Protein AF-A0A704C801-F1 (afdb_monomer)

pLDDT: mean 86.4, std 13.07, range [37.97, 97.56]

Secondary structure (DSSP, 8-state):
------HHHHHHHHHHHHHHHHHHHHHHHHHHHHHHS-HHHHHHHHHHHHHHHTT-HHHHHHTT--TT-TTGGG-TTTTHHHHHHHHHHHHHHHHHHHHHTTSTTHHHHHHHHHHHHHHHHHHHHHHHHT-TTSHHHH-HHHHHHHHHHHHHHHHHHHHT---HHHHHTT-

Radius of gyration: 19.47 Å; Cα contacts (8 Å, |Δi|>4): 143; chains: 1; bounding box: 53×32×53 Å

Sequence (171 aa):
SNKSFSYLDFYKRRVLRIFPALSIVLVSCLIVGWVYLFQDDYKLLGKHVFSGSFFISNFTLWSESGYFDSKSYLKPLLHLWSLGIEEQFYIIWPVVILLCFRSKNHNRNIVLSCATIFIISYAISIFTMASDGGANYYSPASRFWELMAGAIISTLRFIGINTSLSKLMSL

Nearest PDB structures (foldseek):
  3ja6-assembly1_H  TM=3.279E-01  e=4.371E+00  Escherichia coli

InterPro domains:
  IPR002656 Acyltransferase 3 domain [PF01757] (4-166)
  IPR050879 Acyltransferase 3 [PTHR23028] (3-156)

Solvent-accessible surface area (backbone atoms only — not comparable to full-atom values): 9446 Å² total; per-residue (Å²): 129,89,80,71,87,49,71,69,61,51,52,51,56,48,46,72,62,46,47,63,58,49,50,52,52,48,52,50,49,51,58,52,32,70,75,75,45,55,74,69,56,38,52,50,47,50,54,49,45,53,28,43,76,70,42,44,21,15,60,56,47,48,76,72,47,28,68,84,39,89,66,40,86,78,40,93,66,57,75,40,25,60,58,12,40,52,53,52,45,64,62,50,51,57,55,53,52,57,60,28,62,77,43,99,58,25,72,62,41,47,55,48,51,44,52,50,51,27,52,53,11,43,50,44,22,59,70,29,61,83,45,81,55,26,52,32,74,40,32,52,61,27,44,46,24,66,61,35,54,56,51,46,56,54,49,40,60,73,74,62,55,86,48,77,64,63,67,64,77,74,112

Organism: Salmonella enteritidis (NCBI:txid149539)

Mean predicted aligned error: 6.86 Å

Structure (mmCIF, N/CA/C/O backbone):
data_AF-A0A704C801-F1
#
_entry.id   AF-A0A704C801-F1
#
loop_
_atom_site.group_PDB
_atom_site.id
_atom_site.type_symbol
_atom_site.label_atom_id
_atom_site.label_alt_id
_atom_site.label_comp_id
_atom_site.label_asym_id
_atom_site.label_entity_id
_atom_site.label_seq_id
_atom_site.pdbx_PDB_ins_code
_atom_site.Cartn_x
_atom_site.Cartn_y
_atom_site.Cartn_z
_atom_site.occupancy
_atom_site.B_iso_or_equiv
_atom_site.auth_seq_id
_atom_site.auth_comp_id
_atom_site.auth_asym_id
_atom_site.auth_atom_id
_atom_site.pdbx_PDB_model_num
ATOM 1 N N . SER A 1 1 ? -34.186 -2.160 0.295 1.00 37.97 1 SER A N 1
ATOM 2 C CA . SER A 1 1 ? -33.026 -3.051 0.088 1.00 37.97 1 SER A CA 1
ATOM 3 C C . SER A 1 1 ? -32.013 -2.800 1.191 1.00 37.97 1 SER A C 1
ATOM 5 O O . SER A 1 1 ? -31.369 -1.756 1.162 1.00 37.97 1 SER A O 1
ATOM 7 N N . ASN A 1 2 ? -31.905 -3.698 2.176 1.00 44.59 2 ASN A N 1
ATOM 8 C CA . ASN A 1 2 ? -30.865 -3.645 3.209 1.00 44.59 2 ASN A CA 1
ATOM 9 C C . ASN A 1 2 ? -29.492 -3.727 2.529 1.00 44.59 2 ASN A C 1
ATOM 11 O O . ASN A 1 2 ? -29.049 -4.809 2.159 1.00 44.59 2 ASN A O 1
ATOM 15 N N . LYS A 1 3 ? -28.832 -2.587 2.300 1.00 58.09 3 LYS A N 1
ATOM 16 C CA . LYS A 1 3 ? -27.457 -2.555 1.789 1.00 58.09 3 LYS A CA 1
ATOM 17 C C . LYS A 1 3 ? -26.510 -2.873 2.945 1.00 58.09 3 LYS A C 1
ATOM 19 O O . LYS A 1 3 ? -25.860 -1.981 3.480 1.00 58.09 3 LYS A O 1
ATOM 24 N N . SER A 1 4 ? -26.463 -4.136 3.359 1.00 71.50 4 SER A N 1
ATOM 25 C CA . SER A 1 4 ? -25.374 -4.617 4.205 1.00 71.50 4 SER A CA 1
ATOM 26 C C . SER A 1 4 ? -24.067 -4.447 3.435 1.00 71.50 4 SER A C 1
ATOM 28 O O . SER A 1 4 ? -23.956 -4.875 2.285 1.00 71.50 4 SER A O 1
ATOM 30 N N . PHE A 1 5 ? -23.089 -3.784 4.043 1.00 75.19 5 PHE A N 1
ATOM 31 C CA . PHE A 1 5 ? -21.767 -3.638 3.451 1.00 75.19 5 PHE A CA 1
ATOM 32 C C . PHE A 1 5 ? -21.109 -5.019 3.305 1.00 75.19 5 PHE A C 1
ATOM 34 O O . PHE A 1 5 ? -21.010 -5.766 4.275 1.00 75.19 5 PHE A O 1
ATOM 41 N N . SER A 1 6 ? -20.666 -5.347 2.090 1.00 84.75 6 SER A N 1
ATOM 42 C CA . SER A 1 6 ? -19.962 -6.589 1.764 1.00 84.75 6 SER A CA 1
ATOM 43 C C . SER A 1 6 ? -18.535 -6.268 1.334 1.00 84.75 6 SER A C 1
ATOM 45 O O . SER A 1 6 ? -18.317 -5.500 0.390 1.00 84.75 6 SER A O 1
ATOM 47 N N . TYR A 1 7 ? -17.560 -6.878 2.011 1.00 83.31 7 TYR A N 1
ATOM 48 C CA . TYR A 1 7 ? -16.144 -6.745 1.663 1.00 83.31 7 TYR A CA 1
ATOM 49 C C . TYR A 1 7 ? -15.858 -7.264 0.250 1.00 83.31 7 TYR A C 1
ATOM 51 O O . TYR A 1 7 ? -15.115 -6.627 -0.494 1.00 83.31 7 TYR A O 1
ATOM 59 N N . LEU A 1 8 ? -16.502 -8.359 -0.163 1.00 87.44 8 LEU A N 1
ATOM 60 C CA . LEU A 1 8 ? -16.346 -8.908 -1.513 1.00 87.44 8 LEU A CA 1
ATOM 61 C C . LEU A 1 8 ? -16.816 -7.915 -2.581 1.00 87.44 8 LEU A C 1
ATOM 63 O O . LEU A 1 8 ? -16.120 -7.695 -3.570 1.00 87.44 8 LEU A O 1
ATOM 67 N N . ASP A 1 9 ? -17.953 -7.251 -2.359 1.00 89.38 9 ASP A N 1
ATOM 68 C CA . ASP A 1 9 ? -18.467 -6.262 -3.309 1.00 89.38 9 ASP A CA 1
ATOM 69 C C . ASP A 1 9 ? -17.599 -5.000 -3.358 1.00 89.38 9 ASP A C 1
ATOM 71 O O . ASP A 1 9 ? -17.473 -4.372 -4.413 1.00 89.38 9 ASP A O 1
ATOM 75 N N . PHE A 1 10 ? -16.992 -4.621 -2.230 1.00 87.88 10 PHE A N 1
ATOM 76 C CA . PHE A 1 10 ? -16.011 -3.540 -2.179 1.00 87.88 10 PHE A CA 1
ATOM 77 C C . PHE A 1 10 ? -14.785 -3.860 -3.044 1.00 87.88 10 PHE A C 1
ATOM 79 O O . PHE A 1 10 ? -14.469 -3.084 -3.951 1.00 87.88 10 PHE A O 1
ATOM 86 N N . TYR A 1 11 ? -14.157 -5.020 -2.834 1.00 89.81 11 TYR A N 1
ATOM 87 C CA . TYR A 1 11 ? -12.991 -5.442 -3.613 1.00 89.81 11 TYR A CA 1
ATOM 88 C C . TYR A 1 11 ? -13.321 -5.637 -5.091 1.00 89.81 11 TYR A C 1
ATOM 90 O O . TYR A 1 11 ? -12.568 -5.182 -5.946 1.00 89.81 11 TYR A O 1
ATOM 98 N N . LYS A 1 12 ? -14.484 -6.212 -5.419 1.00 92.94 12 LYS A N 1
ATOM 99 C CA . LYS A 1 12 ? -14.930 -6.375 -6.809 1.00 92.94 12 LYS A CA 1
ATOM 100 C C . LYS A 1 12 ? -14.990 -5.041 -7.553 1.00 92.94 12 LYS A C 1
ATOM 102 O O . LYS A 1 12 ? -14.451 -4.927 -8.650 1.00 92.94 12 LYS A O 1
ATOM 107 N N . ARG A 1 13 ? -15.618 -4.015 -6.965 1.00 91.25 13 ARG A N 1
ATOM 108 C CA . ARG A 1 13 ? -15.689 -2.676 -7.581 1.00 91.25 13 ARG A CA 1
ATOM 109 C C . ARG A 1 13 ? -14.308 -2.054 -7.758 1.00 91.25 13 ARG A C 1
ATOM 111 O O . ARG A 1 13 ? -14.064 -1.389 -8.759 1.00 91.25 13 ARG A O 1
ATOM 118 N N . ARG A 1 14 ? -13.419 -2.265 -6.788 1.00 90.75 14 ARG A N 1
ATOM 119 C CA . ARG A 1 14 ? -12.055 -1.739 -6.812 1.00 90.75 14 ARG A CA 1
ATOM 120 C C . ARG A 1 14 ? -11.221 -2.396 -7.910 1.00 90.75 14 ARG A C 1
ATOM 122 O O . ARG A 1 14 ? -10.646 -1.687 -8.728 1.00 90.75 14 ARG A O 1
ATOM 129 N N . VAL A 1 15 ? -11.261 -3.724 -8.005 1.00 91.94 15 VAL A N 1
ATOM 130 C CA . VAL A 1 15 ? -10.597 -4.490 -9.068 1.00 91.94 15 VAL A CA 1
ATOM 131 C C . VAL A 1 15 ? -11.085 -4.037 -10.442 1.00 91.94 15 VAL A C 1
ATOM 133 O O . VAL A 1 15 ? -10.269 -3.670 -11.278 1.00 91.94 15 VAL A O 1
ATOM 136 N N . LEU A 1 16 ? -12.403 -3.948 -10.652 1.00 93.75 16 LEU A N 1
ATOM 137 C CA . LEU A 1 16 ? -12.981 -3.502 -11.928 1.00 93.75 16 LEU A CA 1
ATOM 138 C C . LEU A 1 16 ? -12.648 -2.046 -12.289 1.00 93.75 16 LEU A C 1
ATOM 140 O O . LEU A 1 16 ? -12.753 -1.674 -13.453 1.00 93.75 16 LEU A O 1
ATOM 144 N N . ARG A 1 17 ? -12.250 -1.221 -11.315 1.00 93.25 17 ARG A N 1
ATOM 145 C CA . ARG A 1 17 ? -11.833 0.168 -11.537 1.00 93.25 17 ARG A CA 1
ATOM 146 C C . ARG A 1 17 ? -10.330 0.297 -11.799 1.00 93.25 17 ARG A C 1
ATOM 148 O O . ARG A 1 17 ? -9.943 1.111 -12.629 1.00 93.25 17 ARG A O 1
ATOM 155 N N . ILE A 1 18 ? -9.495 -0.459 -11.084 1.00 93.56 18 ILE A N 1
ATOM 156 C CA . ILE A 1 18 ? -8.031 -0.294 -11.089 1.00 93.56 18 ILE A CA 1
ATOM 157 C C . ILE A 1 18 ? -7.362 -1.201 -12.125 1.00 93.56 18 ILE A C 1
ATOM 159 O O . ILE A 1 18 ? -6.527 -0.729 -12.896 1.00 93.56 18 ILE A O 1
ATOM 163 N N . PHE A 1 19 ? -7.738 -2.484 -12.183 1.00 92.94 19 PHE A N 1
ATOM 164 C CA . PHE A 1 19 ? -7.053 -3.457 -13.040 1.00 92.94 19 PHE A CA 1
ATOM 165 C C . PHE A 1 19 ? -7.092 -3.108 -14.530 1.00 92.94 19 PHE A C 1
ATOM 167 O O . PHE A 1 19 ? -6.045 -3.236 -15.150 1.00 92.94 19 PHE A O 1
ATOM 174 N N . PRO A 1 20 ? -8.202 -2.625 -15.127 1.00 95.81 20 PRO A N 1
ATOM 175 C CA . PRO A 1 20 ? -8.209 -2.318 -16.558 1.00 95.81 20 PRO A CA 1
ATOM 176 C C . PRO A 1 20 ? -7.163 -1.268 -16.944 1.00 95.81 20 PRO A C 1
ATOM 178 O O . PRO A 1 20 ? -6.391 -1.472 -17.878 1.00 95.81 20 PRO A O 1
ATOM 181 N N . ALA A 1 21 ? -7.090 -0.172 -16.184 1.00 95.75 21 ALA A N 1
ATOM 182 C CA . ALA A 1 21 ? -6.103 0.877 -16.413 1.00 95.75 21 ALA A CA 1
ATOM 183 C C . ALA A 1 21 ? -4.677 0.370 -16.148 1.00 95.75 21 ALA A C 1
ATOM 185 O O . ALA A 1 21 ? -3.785 0.596 -16.964 1.00 95.75 21 ALA A O 1
ATOM 186 N N . LEU A 1 22 ? -4.473 -0.370 -15.051 1.00 95.62 22 LEU A N 1
ATOM 187 C CA . LEU A 1 22 ? -3.176 -0.957 -14.717 1.00 95.62 22 LEU A CA 1
ATOM 188 C C . LEU A 1 22 ? -2.692 -1.908 -15.821 1.00 95.62 22 LEU A C 1
ATOM 190 O O . LEU A 1 22 ? -1.559 -1.788 -16.270 1.00 95.62 22 LEU A O 1
ATOM 194 N N . SER A 1 23 ? -3.546 -2.809 -16.309 1.00 96.12 23 SER A N 1
ATOM 195 C CA . SER A 1 23 ? -3.204 -3.750 -17.378 1.00 96.12 23 SER A CA 1
ATOM 196 C C . SER A 1 23 ? -2.796 -3.034 -18.662 1.00 96.12 23 SER A C 1
ATOM 198 O O . SER A 1 23 ? -1.803 -3.425 -19.269 1.00 96.12 23 SER A O 1
ATOM 200 N N . ILE A 1 24 ? -3.499 -1.963 -19.048 1.00 97.19 24 ILE A N 1
ATOM 201 C CA . ILE A 1 24 ? -3.126 -1.154 -20.218 1.00 97.19 24 ILE A CA 1
ATOM 202 C C . ILE A 1 24 ? -1.730 -0.557 -20.031 1.00 97.19 24 ILE A C 1
ATOM 204 O O . ILE A 1 24 ? -0.904 -0.667 -20.935 1.00 97.19 24 ILE A O 1
ATOM 208 N N . VAL A 1 25 ? -1.442 0.032 -18.866 1.00 96.44 25 VAL A N 1
ATOM 209 C CA . VAL A 1 25 ? -0.124 0.618 -18.568 1.00 96.44 25 VAL A CA 1
ATOM 210 C C . VAL A 1 25 ? 0.970 -0.448 -18.620 1.00 96.44 25 VAL A C 1
ATOM 212 O O . VAL A 1 25 ? 1.960 -0.268 -19.322 1.00 96.44 25 VAL A O 1
ATOM 215 N N . LEU A 1 26 ? 0.776 -1.582 -17.943 1.00 97.06 26 LEU A N 1
ATOM 216 C CA . LEU A 1 26 ? 1.760 -2.664 -17.888 1.00 97.06 26 LEU A CA 1
ATOM 217 C C . LEU A 1 26 ? 2.052 -3.254 -19.274 1.00 97.06 26 LEU A C 1
ATOM 219 O O . LEU A 1 26 ? 3.216 -3.407 -19.640 1.00 97.06 26 LEU A O 1
ATOM 223 N N . VAL A 1 27 ? 1.012 -3.540 -20.062 1.00 97.56 27 VAL A N 1
ATOM 224 C CA . VAL A 1 27 ? 1.160 -4.066 -21.428 1.00 97.56 27 VAL A CA 1
ATOM 225 C C . VAL A 1 27 ? 1.817 -3.033 -22.340 1.00 97.56 27 VAL A C 1
ATOM 227 O O . VAL A 1 27 ? 2.724 -3.380 -23.090 1.00 97.56 27 VAL A O 1
ATOM 230 N N . SER A 1 28 ? 1.425 -1.761 -22.243 1.00 96.81 28 SER A N 1
ATOM 231 C CA . SER A 1 28 ? 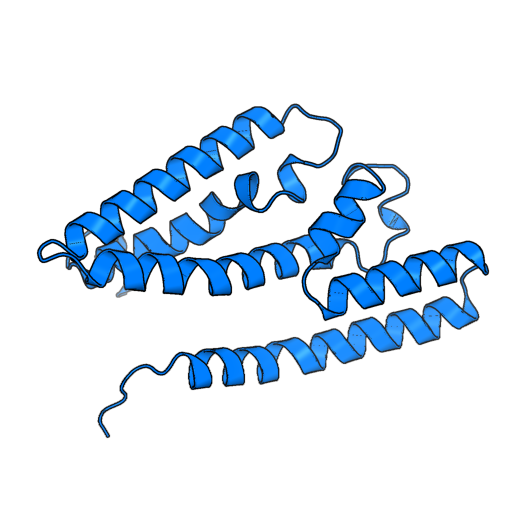2.042 -0.688 -23.033 1.00 96.81 28 SER A CA 1
ATOM 232 C C . SER A 1 28 ? 3.529 -0.551 -22.713 1.00 96.81 28 SER A C 1
ATOM 234 O O . SER A 1 28 ? 4.345 -0.461 -23.627 1.00 96.81 28 SER A O 1
ATOM 236 N N . CYS A 1 29 ? 3.905 -0.609 -21.432 1.00 95.56 29 CYS A N 1
ATOM 237 C CA . CYS A 1 29 ? 5.306 -0.600 -21.023 1.00 95.56 29 CYS A CA 1
ATOM 238 C C . CYS A 1 29 ? 6.071 -1.810 -21.568 1.00 95.56 29 CYS A C 1
ATOM 240 O O . CYS A 1 29 ? 7.188 -1.625 -22.032 1.00 95.56 29 CYS A O 1
ATOM 242 N N . LEU A 1 30 ? 5.494 -3.017 -21.559 1.00 96.56 30 LEU A N 1
ATOM 243 C CA . LEU A 1 30 ? 6.135 -4.198 -22.152 1.00 96.56 30 LEU A CA 1
ATOM 244 C C . LEU A 1 30 ? 6.329 -4.048 -23.667 1.00 96.56 30 LEU A C 1
ATOM 246 O O . LEU A 1 30 ? 7.413 -4.325 -24.166 1.00 96.56 30 LEU A O 1
ATOM 250 N N . ILE A 1 31 ? 5.318 -3.564 -24.395 1.00 97.38 31 ILE A N 1
ATOM 251 C CA . ILE A 1 31 ? 5.408 -3.360 -25.849 1.00 97.38 31 ILE A CA 1
ATOM 252 C C . ILE A 1 31 ? 6.486 -2.325 -26.182 1.00 97.38 31 ILE A C 1
ATOM 254 O O . ILE A 1 31 ? 7.358 -2.583 -27.007 1.00 97.38 31 ILE A O 1
ATOM 258 N N . VAL A 1 32 ? 6.457 -1.163 -25.525 1.00 95.50 32 VAL A N 1
ATOM 259 C CA . VAL A 1 32 ? 7.453 -0.102 -25.738 1.00 95.50 32 VAL A CA 1
ATOM 260 C C . VAL A 1 32 ? 8.836 -0.572 -25.286 1.00 95.50 32 VAL A C 1
ATOM 262 O O . VAL A 1 32 ? 9.819 -0.388 -25.998 1.00 95.50 32 VAL A O 1
ATOM 265 N N . GLY A 1 33 ? 8.920 -1.236 -24.135 1.00 94.50 33 GLY A N 1
ATOM 266 C CA . GLY A 1 33 ? 10.164 -1.767 -23.594 1.00 94.50 33 GLY A CA 1
ATOM 267 C C . GLY A 1 33 ? 10.829 -2.766 -24.535 1.00 94.50 33 GLY A C 1
ATOM 268 O O . GLY A 1 33 ? 12.038 -2.706 -24.714 1.00 94.50 33 GLY A O 1
ATOM 269 N N . TRP A 1 34 ? 10.050 -3.627 -25.190 1.00 95.69 34 TRP A N 1
ATOM 270 C CA . TRP A 1 34 ? 10.565 -4.594 -26.160 1.00 95.69 34 TRP A CA 1
ATOM 271 C C . TRP A 1 34 ? 11.235 -3.924 -27.368 1.00 95.69 34 TRP A C 1
ATOM 273 O O . TR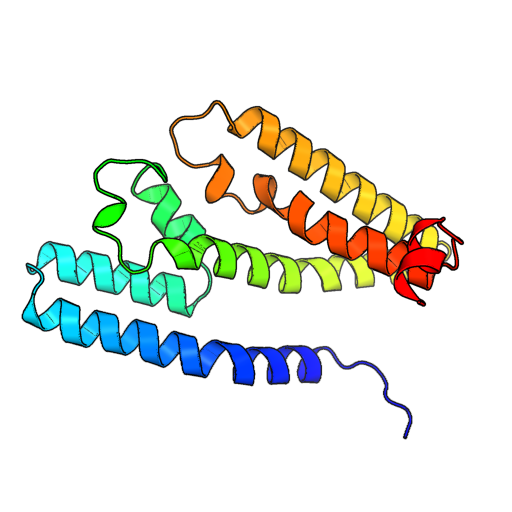P A 1 34 ? 12.189 -4.461 -27.922 1.00 95.69 34 TRP A O 1
ATOM 283 N N . VAL A 1 35 ? 10.739 -2.754 -27.780 1.00 95.94 35 VAL A N 1
ATOM 284 C CA . VAL A 1 35 ? 11.256 -2.015 -28.942 1.00 95.94 35 VAL A CA 1
ATOM 285 C C . VAL A 1 35 ? 12.472 -1.155 -28.585 1.00 95.94 35 VAL A C 1
ATOM 287 O O . VAL A 1 35 ? 13.372 -1.016 -29.410 1.00 95.94 35 VAL A O 1
ATOM 290 N N . TYR A 1 36 ? 12.502 -0.566 -27.384 1.00 93.75 36 TYR A N 1
ATOM 291 C CA . TYR A 1 36 ? 13.454 0.501 -27.043 1.00 93.75 36 TYR A CA 1
ATOM 292 C C . TYR A 1 36 ? 14.488 0.153 -25.962 1.00 93.75 36 TYR A C 1
ATOM 294 O O . TYR A 1 36 ? 15.468 0.886 -25.834 1.00 93.75 36 TYR A O 1
ATOM 302 N N . LEU A 1 37 ? 14.296 -0.903 -25.165 1.00 91.94 37 LEU A N 1
ATOM 303 C CA . LEU A 1 37 ? 15.211 -1.251 -24.070 1.00 91.94 37 LEU A CA 1
ATOM 304 C C . LEU A 1 37 ? 16.208 -2.339 -24.471 1.00 91.94 37 LEU A C 1
ATOM 306 O O . LEU A 1 37 ? 15.895 -3.255 -25.230 1.00 91.94 37 LEU A O 1
ATOM 310 N N . PHE A 1 38 ? 17.405 -2.277 -23.885 1.00 93.00 38 PHE A N 1
ATOM 311 C CA . PHE A 1 38 ? 18.358 -3.381 -23.944 1.00 93.00 38 PHE A CA 1
ATOM 312 C C . PHE A 1 38 ? 17.853 -4.586 -23.140 1.00 93.00 38 PHE A C 1
ATOM 314 O O . PHE A 1 38 ? 16.987 -4.468 -22.272 1.00 93.00 38 PHE A O 1
ATOM 321 N N . GLN A 1 39 ? 18.426 -5.761 -23.408 1.00 92.12 39 GLN A N 1
ATOM 322 C CA . GLN A 1 39 ? 17.996 -7.028 -22.811 1.00 92.12 39 GLN A CA 1
ATOM 323 C C . GLN A 1 39 ? 17.950 -6.995 -21.271 1.00 92.12 39 GLN A C 1
ATOM 325 O O . GLN A 1 39 ? 16.995 -7.500 -20.675 1.00 92.12 39 GLN A O 1
ATOM 330 N N . ASP A 1 40 ? 18.945 -6.382 -20.625 1.00 90.06 40 ASP A N 1
ATOM 331 C CA . ASP A 1 40 ? 19.006 -6.294 -19.162 1.00 90.06 40 ASP A CA 1
ATOM 332 C C . ASP A 1 40 ? 17.944 -5.344 -18.587 1.00 90.06 40 ASP A C 1
ATOM 334 O O . ASP A 1 40 ? 17.268 -5.685 -17.610 1.00 90.06 40 ASP A O 1
ATOM 338 N N . ASP A 1 41 ? 17.718 -4.198 -19.234 1.00 90.31 41 ASP A N 1
ATOM 339 C CA . ASP A 1 41 ? 16.687 -3.232 -18.839 1.00 90.31 41 ASP A CA 1
ATOM 340 C C . ASP A 1 41 ? 15.277 -3.796 -19.054 1.00 90.31 41 ASP A C 1
ATOM 342 O O . ASP A 1 41 ? 14.387 -3.608 -18.222 1.00 90.31 41 ASP A O 1
ATOM 346 N N . TYR A 1 42 ? 15.068 -4.562 -20.128 1.00 93.06 42 TYR A N 1
ATOM 347 C CA . TYR A 1 42 ? 13.801 -5.244 -20.380 1.00 93.06 42 TYR A CA 1
ATOM 348 C C . TYR A 1 42 ? 13.515 -6.335 -19.335 1.00 93.06 42 TYR A C 1
ATOM 350 O O . TYR A 1 42 ? 12.381 -6.491 -18.873 1.00 93.06 42 TYR A O 1
ATOM 358 N N . LYS A 1 43 ? 14.548 -7.060 -18.885 1.00 92.38 43 LYS A N 1
ATOM 359 C CA . LYS A 1 43 ? 14.427 -8.033 -17.789 1.00 92.38 43 LYS A CA 1
ATOM 360 C C . LYS A 1 43 ? 14.061 -7.352 -16.466 1.00 92.38 43 LYS A C 1
ATOM 362 O O . LYS A 1 43 ? 13.206 -7.859 -15.734 1.00 92.38 43 LYS A O 1
ATOM 367 N N . LEU A 1 44 ? 14.667 -6.200 -16.171 1.00 91.56 44 LEU A N 1
ATOM 368 C CA . LEU A 1 44 ? 14.307 -5.369 -15.017 1.00 91.56 44 LEU A CA 1
ATOM 369 C C . LEU A 1 44 ? 12.861 -4.867 -15.114 1.00 91.56 44 LEU A C 1
ATOM 371 O O . LEU A 1 44 ? 12.104 -4.996 -14.150 1.00 91.56 44 LEU A O 1
ATOM 375 N N . LEU A 1 45 ? 12.438 -4.394 -16.288 1.00 93.69 45 LEU A N 1
ATOM 376 C CA . LEU A 1 45 ? 11.052 -4.004 -16.533 1.00 93.69 45 LEU A CA 1
ATOM 377 C C . LEU A 1 45 ? 10.085 -5.166 -16.265 1.00 93.69 45 LEU A C 1
ATOM 379 O O . LEU A 1 45 ? 9.065 -4.965 -15.610 1.00 93.69 45 LEU A O 1
ATOM 383 N N . GLY A 1 46 ? 10.415 -6.389 -16.688 1.00 94.81 46 GLY A N 1
ATOM 384 C CA . GLY A 1 46 ? 9.616 -7.581 -16.388 1.00 94.81 46 GLY A CA 1
ATOM 385 C C . GLY A 1 46 ? 9.424 -7.813 -14.882 1.00 94.81 46 GLY A C 1
ATOM 386 O O . GLY A 1 46 ? 8.312 -8.099 -14.433 1.00 94.81 46 GLY A O 1
ATOM 387 N N . LYS A 1 47 ? 10.473 -7.605 -14.074 1.00 94.12 47 LYS A N 1
ATOM 388 C CA . LYS A 1 47 ? 10.398 -7.664 -12.601 1.00 94.12 47 LYS A CA 1
ATOM 389 C C . LYS A 1 47 ? 9.471 -6.579 -12.032 1.00 94.12 47 LYS A C 1
ATOM 391 O O . LYS A 1 47 ? 8.709 -6.837 -11.095 1.00 94.12 47 LYS A O 1
ATOM 396 N N . HIS A 1 48 ? 9.501 -5.373 -12.598 1.00 94.56 48 HIS A N 1
ATOM 397 C CA . HIS A 1 48 ? 8.639 -4.256 -12.183 1.00 94.56 48 HIS A CA 1
ATOM 398 C C . HIS A 1 48 ? 7.179 -4.492 -12.571 1.00 94.56 48 HIS A C 1
ATOM 400 O O . HIS A 1 48 ? 6.284 -4.227 -11.774 1.00 94.56 48 HIS A O 1
ATOM 406 N N . VAL A 1 49 ? 6.929 -5.060 -13.752 1.00 96.38 49 VAL A N 1
ATOM 407 C CA . VAL A 1 49 ? 5.587 -5.456 -14.199 1.00 96.38 49 VAL A CA 1
ATOM 408 C C . VAL A 1 49 ? 5.018 -6.547 -13.301 1.00 96.38 49 VAL A C 1
ATOM 410 O O . VAL A 1 49 ? 3.875 -6.439 -12.854 1.00 96.38 49 VAL A O 1
ATOM 413 N N . PHE A 1 50 ? 5.814 -7.574 -12.995 1.00 96.44 50 PHE A N 1
ATOM 414 C CA . PHE A 1 50 ? 5.408 -8.651 -12.097 1.00 96.44 50 PHE A CA 1
ATOM 415 C C . PHE A 1 50 ? 5.042 -8.098 -10.717 1.00 96.44 50 PHE A C 1
ATOM 417 O O . PHE A 1 50 ? 3.913 -8.250 -10.260 1.00 96.44 50 PHE A O 1
ATOM 424 N N . SER A 1 51 ? 5.965 -7.380 -10.077 1.00 95.62 51 SER A N 1
ATOM 425 C CA . SER A 1 51 ? 5.727 -6.819 -8.743 1.00 95.62 51 SER A CA 1
ATOM 426 C C . SER A 1 51 ? 4.584 -5.794 -8.711 1.00 95.62 51 SER A C 1
ATOM 428 O O . SER A 1 51 ? 3.803 -5.785 -7.760 1.00 95.62 51 SER A O 1
ATOM 430 N N . GLY A 1 52 ? 4.432 -4.978 -9.757 1.00 94.81 52 GLY A N 1
ATOM 431 C CA . GLY A 1 52 ? 3.322 -4.036 -9.916 1.00 94.81 52 GLY A CA 1
ATOM 432 C C . GLY A 1 52 ? 1.962 -4.719 -10.058 1.00 94.81 52 GLY A C 1
ATOM 433 O O . GLY A 1 52 ? 1.001 -4.278 -9.433 1.00 94.81 52 GLY A O 1
ATOM 434 N N . SER A 1 53 ? 1.888 -5.832 -10.795 1.00 95.06 53 SER A N 1
ATOM 435 C CA . SER A 1 53 ? 0.653 -6.620 -10.968 1.00 95.06 53 SER A CA 1
ATOM 436 C C . SER A 1 53 ? 0.138 -7.215 -9.655 1.00 95.06 53 SER A C 1
ATOM 438 O O . SER A 1 53 ? -1.065 -7.393 -9.483 1.00 95.06 53 SER A O 1
ATOM 440 N N . PHE A 1 54 ? 1.053 -7.516 -8.729 1.00 94.50 54 PHE A N 1
ATOM 441 C CA . PHE A 1 54 ? 0.751 -8.081 -7.413 1.00 94.50 54 PHE A CA 1
ATOM 442 C C . PHE A 1 54 ? 0.724 -7.038 -6.286 1.00 94.50 54 PHE A C 1
ATOM 444 O O . PHE A 1 54 ? 0.622 -7.421 -5.124 1.00 94.50 54 PHE A O 1
ATOM 451 N N . PHE A 1 55 ? 0.812 -5.738 -6.595 1.00 94.81 55 PHE A N 1
ATOM 452 C CA . PHE A 1 55 ? 0.813 -4.660 -5.592 1.00 94.81 55 PHE A CA 1
ATOM 453 C C . PHE A 1 55 ? 1.949 -4.767 -4.550 1.00 94.81 55 PHE A C 1
ATOM 455 O O . PHE A 1 55 ? 1.813 -4.351 -3.398 1.00 94.81 55 PHE A O 1
ATOM 462 N N . ILE A 1 56 ? 3.097 -5.307 -4.973 1.00 94.94 56 ILE A N 1
ATOM 463 C CA . ILE A 1 56 ? 4.332 -5.455 -4.175 1.00 94.94 56 ILE A CA 1
ATOM 464 C C . ILE A 1 56 ? 5.523 -4.705 -4.797 1.00 94.94 56 ILE A C 1
ATOM 466 O O . ILE A 1 56 ? 6.686 -4.945 -4.457 1.00 94.94 56 ILE A O 1
ATOM 470 N N . SER A 1 57 ? 5.245 -3.796 -5.733 1.00 93.62 57 SER A N 1
ATOM 471 C CA . SER A 1 57 ? 6.236 -2.944 -6.404 1.00 93.62 57 SER A CA 1
ATOM 472 C C . SER A 1 57 ? 7.074 -2.141 -5.411 1.00 93.62 57 SER A C 1
ATOM 474 O O . SER A 1 57 ? 8.274 -1.992 -5.616 1.00 93.62 57 SER A O 1
ATOM 476 N N . ASN A 1 58 ? 6.484 -1.688 -4.301 1.00 93.06 58 ASN A N 1
ATOM 477 C CA . ASN A 1 58 ? 7.177 -0.932 -3.263 1.00 93.06 58 ASN A CA 1
ATOM 478 C C . ASN A 1 58 ? 8.367 -1.716 -2.674 1.00 93.06 58 ASN A C 1
ATOM 480 O O . ASN A 1 58 ? 9.456 -1.165 -2.563 1.00 93.06 58 ASN A O 1
ATOM 484 N N . PHE A 1 59 ? 8.215 -3.015 -2.395 1.00 91.50 59 PHE A N 1
ATOM 485 C CA . PHE A 1 59 ? 9.315 -3.850 -1.892 1.00 91.50 59 PHE A CA 1
ATOM 486 C C . PHE A 1 59 ? 10.388 -4.105 -2.952 1.00 91.50 59 PHE A C 1
ATOM 488 O O . PHE A 1 59 ? 11.581 -4.083 -2.656 1.00 91.50 59 PHE A O 1
ATOM 495 N N . THR A 1 60 ? 9.966 -4.312 -4.202 1.00 91.06 60 THR A N 1
ATOM 496 C CA . THR A 1 60 ? 10.897 -4.506 -5.320 1.00 91.06 60 THR A CA 1
ATOM 497 C C . THR A 1 60 ? 11.752 -3.263 -5.540 1.00 91.06 60 THR A C 1
ATOM 499 O O . THR A 1 60 ? 12.973 -3.369 -5.615 1.00 91.06 60 THR A O 1
ATOM 502 N N . LEU A 1 61 ? 11.131 -2.085 -5.565 1.00 88.62 61 LEU A N 1
ATOM 503 C CA . LEU A 1 61 ? 11.822 -0.815 -5.758 1.00 88.62 61 LEU A CA 1
ATOM 504 C C . LEU A 1 61 ? 12.743 -0.481 -4.581 1.00 88.62 61 LEU A C 1
ATOM 506 O O . LEU A 1 61 ? 13.872 -0.053 -4.809 1.00 88.62 61 LEU A O 1
ATOM 510 N N . TRP A 1 62 ? 12.314 -0.774 -3.349 1.00 86.69 62 TRP A N 1
ATOM 511 C CA . TRP A 1 62 ? 13.145 -0.611 -2.153 1.00 86.69 62 TRP A CA 1
ATOM 512 C C . TRP A 1 62 ? 14.423 -1.458 -2.211 1.00 86.69 62 TRP A C 1
ATOM 514 O O . TRP A 1 62 ? 15.488 -0.995 -1.818 1.00 86.69 62 TRP A O 1
ATOM 524 N N . SER A 1 63 ? 14.352 -2.676 -2.757 1.00 83.75 63 SER A N 1
ATOM 525 C CA . SER A 1 63 ? 15.531 -3.545 -2.893 1.00 83.75 63 SER A CA 1
ATOM 526 C C . SER A 1 63 ? 16.543 -3.093 -3.954 1.00 83.75 63 SER A C 1
ATOM 528 O O . SER A 1 63 ? 17.648 -3.625 -3.998 1.00 83.75 63 SER A O 1
ATOM 530 N N . GLU A 1 64 ? 16.174 -2.161 -4.836 1.00 79.69 64 GLU A N 1
ATOM 531 C CA . GLU A 1 64 ? 16.979 -1.810 -6.009 1.00 79.69 64 GLU A CA 1
ATOM 532 C C . GLU A 1 64 ? 17.721 -0.483 -5.876 1.00 79.69 64 GLU A C 1
ATOM 534 O O . GLU A 1 64 ? 18.875 -0.399 -6.286 1.00 79.69 64 GLU A O 1
ATOM 539 N N . SER A 1 65 ? 17.062 0.568 -5.383 1.00 68.25 65 SER A N 1
ATOM 540 C CA . SER A 1 65 ? 17.661 1.903 -5.271 1.00 68.25 65 SER A CA 1
ATOM 541 C C . SER A 1 65 ? 16.820 2.831 -4.393 1.00 68.25 65 SER A C 1
ATOM 543 O O . SER A 1 65 ? 15.638 2.583 -4.152 1.00 68.25 65 SER A O 1
ATOM 545 N N . GLY A 1 66 ? 17.409 3.950 -3.960 1.00 68.31 66 GLY A N 1
ATOM 546 C CA . GLY A 1 66 ? 16.655 5.045 -3.351 1.00 68.31 66 GLY A CA 1
ATOM 547 C C . GLY A 1 66 ? 15.671 5.679 -4.344 1.00 68.31 66 GLY A C 1
ATOM 548 O O . GLY A 1 66 ? 15.914 5.700 -5.551 1.00 68.31 66 GLY A O 1
ATOM 549 N N . TYR A 1 67 ? 14.557 6.221 -3.840 1.00 65.44 67 TYR A N 1
ATOM 550 C CA . TYR A 1 67 ? 13.505 6.839 -4.664 1.00 65.44 67 TYR A CA 1
ATOM 551 C C . TYR A 1 67 ? 14.037 7.970 -5.565 1.00 6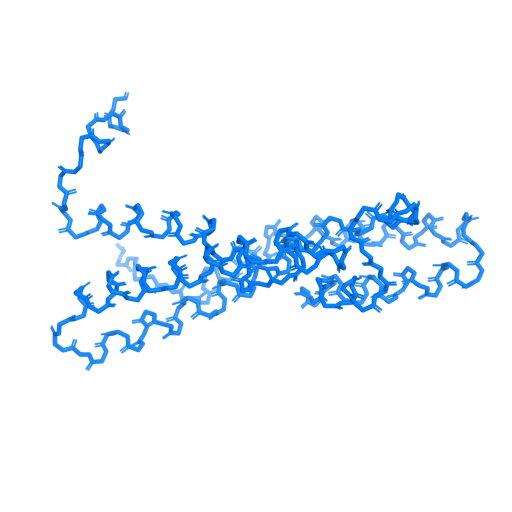5.44 67 TYR A C 1
ATOM 553 O O . TYR A 1 67 ? 13.629 8.079 -6.719 1.00 65.44 67 TYR A O 1
ATOM 561 N N . PHE A 1 68 ? 15.004 8.750 -5.072 1.00 66.06 68 PHE A N 1
ATOM 562 C CA . PHE A 1 68 ? 15.637 9.870 -5.783 1.00 66.06 68 PHE A CA 1
ATOM 563 C C . PHE A 1 68 ? 16.984 9.528 -6.430 1.00 66.06 68 PHE A C 1
ATOM 565 O O . PHE A 1 68 ? 17.759 10.427 -6.749 1.00 66.06 68 PHE A O 1
ATOM 572 N N . ASP A 1 69 ? 17.288 8.244 -6.617 1.00 71.75 69 ASP A N 1
ATOM 573 C CA . ASP A 1 69 ? 18.490 7.864 -7.348 1.00 71.75 69 ASP A CA 1
ATOM 574 C C . ASP A 1 69 ? 18.419 8.390 -8.794 1.00 71.75 69 ASP A C 1
ATOM 576 O O . ASP A 1 69 ? 17.351 8.467 -9.409 1.00 71.75 69 ASP A O 1
ATOM 580 N N . SER A 1 70 ? 19.577 8.715 -9.365 1.00 62.69 70 SER A N 1
ATOM 581 C CA . SER A 1 70 ? 19.710 9.147 -10.754 1.00 62.69 70 SER A CA 1
ATOM 582 C C . SER A 1 70 ? 19.113 8.125 -11.714 1.00 62.69 70 SER A C 1
ATOM 584 O O . SER A 1 70 ? 18.680 8.491 -12.786 1.00 62.69 70 SER A O 1
ATOM 586 N N . LYS A 1 71 ? 19.026 6.842 -11.355 1.00 68.94 71 LYS A N 1
ATOM 587 C CA . LYS A 1 71 ? 18.404 5.819 -12.211 1.00 68.94 71 LYS A CA 1
ATOM 588 C C . LYS A 1 71 ? 16.877 5.729 -12.079 1.00 68.94 71 LYS A C 1
ATOM 590 O O . LYS A 1 71 ? 16.254 4.986 -12.832 1.00 68.94 71 LYS A O 1
ATOM 595 N N . SER A 1 72 ? 16.243 6.469 -11.169 1.00 69.00 72 SER A N 1
ATOM 596 C CA . SER A 1 72 ? 14.792 6.383 -10.942 1.00 69.00 72 SER A CA 1
ATOM 597 C C . SER A 1 72 ? 13.954 6.908 -12.108 1.00 69.00 72 SER A C 1
ATOM 599 O O . SER A 1 72 ? 12.863 6.388 -12.334 1.00 69.00 72 SER A O 1
ATOM 601 N N . TYR A 1 73 ? 14.457 7.870 -12.897 1.00 68.19 73 TYR A N 1
ATOM 602 C CA . TYR A 1 73 ? 13.747 8.348 -14.095 1.00 68.19 73 TYR A CA 1
ATOM 603 C C . TYR A 1 73 ? 13.657 7.284 -15.200 1.00 68.19 73 TYR A C 1
ATOM 605 O O . TYR A 1 73 ? 12.804 7.379 -16.077 1.00 68.19 73 TYR A O 1
ATOM 613 N N . LEU A 1 74 ? 14.499 6.247 -15.136 1.00 74.88 74 LEU A N 1
ATOM 614 C CA . LEU A 1 74 ? 14.502 5.124 -16.074 1.00 74.88 74 LEU A CA 1
ATOM 615 C C . LEU A 1 74 ? 13.512 4.020 -15.689 1.00 74.88 74 LEU A C 1
ATOM 617 O O . LEU A 1 74 ? 13.460 3.001 -16.368 1.00 74.88 74 LEU A O 1
ATOM 621 N N . LYS A 1 75 ? 12.739 4.185 -14.606 1.00 83.75 75 LYS A N 1
ATOM 622 C CA . LYS A 1 75 ? 11.775 3.189 -14.116 1.00 83.75 75 LYS A CA 1
ATOM 623 C C . LYS A 1 75 ? 10.345 3.651 -14.442 1.00 83.75 75 LYS A C 1
ATOM 625 O O . LYS A 1 75 ? 9.744 4.356 -13.630 1.00 83.75 75 LYS A O 1
ATOM 630 N N . PRO A 1 76 ? 9.736 3.244 -15.576 1.00 85.69 76 PRO A N 1
ATOM 631 C CA . PRO A 1 76 ? 8.414 3.737 -15.991 1.00 85.69 76 PRO A CA 1
ATOM 632 C C . PRO A 1 76 ? 7.315 3.437 -14.964 1.00 85.69 76 PRO A C 1
ATOM 634 O O . PRO A 1 76 ? 6.351 4.184 -14.819 1.00 85.69 76 PRO A O 1
ATOM 637 N N . LEU A 1 77 ? 7.489 2.342 -14.221 1.00 91.44 77 LEU A N 1
ATOM 638 C CA . LEU A 1 77 ? 6.544 1.828 -13.235 1.00 91.44 77 LEU A CA 1
ATOM 639 C C . LEU A 1 77 ? 6.878 2.246 -11.796 1.00 91.44 77 LEU A C 1
ATOM 641 O O . LEU A 1 77 ? 6.289 1.704 -10.862 1.00 91.44 77 LEU A O 1
ATOM 645 N N . LEU A 1 78 ? 7.794 3.208 -11.601 1.00 89.44 78 LEU A N 1
ATOM 646 C CA . LEU A 1 78 ? 8.210 3.677 -10.274 1.00 89.44 78 LEU A CA 1
ATOM 647 C C . LEU A 1 78 ? 6.988 4.010 -9.411 1.00 89.44 78 LEU A C 1
ATOM 649 O O . LEU A 1 78 ? 6.849 3.481 -8.318 1.00 89.44 78 LEU A O 1
ATOM 653 N N . HIS A 1 79 ? 6.064 4.816 -9.934 1.00 90.00 79 HIS A N 1
ATOM 654 C CA . HIS A 1 79 ? 4.885 5.335 -9.234 1.00 90.00 79 HIS A CA 1
ATOM 655 C C . HIS A 1 79 ? 3.909 4.265 -8.712 1.00 90.00 79 HIS A C 1
ATOM 657 O O . HIS A 1 79 ? 3.079 4.577 -7.862 1.00 90.00 79 HIS A O 1
ATOM 663 N N . LEU A 1 80 ? 4.010 3.005 -9.153 1.00 93.75 80 LEU A N 1
ATOM 664 C CA . LEU A 1 80 ? 3.167 1.925 -8.632 1.00 93.75 80 LEU A CA 1
ATOM 665 C C . LEU A 1 80 ? 3.449 1.601 -7.159 1.00 93.75 80 LEU A C 1
ATOM 667 O O . LEU A 1 80 ? 2.679 0.850 -6.560 1.00 93.75 80 LEU A O 1
ATOM 671 N N . TRP A 1 81 ? 4.525 2.132 -6.566 1.00 92.88 81 TRP A N 1
ATOM 672 C CA . TRP A 1 81 ? 4.829 1.929 -5.148 1.00 92.88 81 TRP A CA 1
ATOM 673 C C . TRP A 1 81 ? 3.682 2.379 -4.232 1.00 92.88 81 TRP A C 1
ATOM 675 O O . TRP A 1 81 ? 3.345 1.668 -3.286 1.00 92.88 81 TRP A O 1
ATOM 685 N N . SER A 1 82 ? 3.058 3.527 -4.519 1.00 93.75 82 SER A N 1
ATOM 686 C CA . SER A 1 82 ? 2.003 4.094 -3.669 1.00 93.75 82 SER A CA 1
ATOM 687 C C . SER A 1 82 ? 0.717 3.284 -3.779 1.00 93.75 82 SER A C 1
ATOM 689 O O . SER A 1 82 ? 0.061 3.034 -2.770 1.00 93.75 82 SER A O 1
ATOM 691 N N . LEU A 1 83 ? 0.420 2.780 -4.981 1.00 93.94 83 LEU A N 1
ATOM 692 C CA . LEU A 1 83 ? -0.693 1.867 -5.224 1.00 93.94 83 LEU A CA 1
ATOM 693 C C . LEU A 1 83 ? -0.528 0.563 -4.427 1.00 93.94 83 LEU A C 1
ATOM 695 O O . LEU A 1 83 ? -1.492 0.072 -3.847 1.00 93.94 83 LEU A O 1
ATOM 699 N N . GLY A 1 84 ? 0.698 0.033 -4.338 1.00 94.56 84 GLY A N 1
ATOM 700 C CA . GLY A 1 84 ? 1.008 -1.129 -3.500 1.00 94.56 84 GLY A CA 1
ATOM 701 C C . GLY A 1 84 ? 0.706 -0.896 -2.018 1.00 94.56 84 GLY A C 1
ATOM 702 O O . GLY A 1 84 ? 0.023 -1.699 -1.383 1.00 94.56 84 GLY A O 1
ATOM 703 N N . ILE A 1 85 ? 1.159 0.237 -1.476 1.00 95.50 85 ILE A N 1
ATOM 704 C CA . ILE A 1 85 ? 0.898 0.634 -0.082 1.00 95.50 85 ILE A CA 1
ATOM 705 C C . ILE A 1 85 ? -0.604 0.805 0.169 1.00 95.50 85 ILE A C 1
ATOM 707 O O . ILE A 1 85 ? -1.113 0.374 1.206 1.00 95.50 85 ILE A O 1
ATOM 711 N N . GLU A 1 86 ? -1.315 1.406 -0.782 1.00 94.94 86 GLU A N 1
ATOM 712 C CA . GLU A 1 86 ? -2.756 1.605 -0.701 1.00 94.94 86 GLU A CA 1
ATOM 713 C C . GLU A 1 86 ? -3.507 0.260 -0.622 1.00 94.94 86 GLU A C 1
ATOM 715 O O . GLU A 1 86 ? -4.317 0.067 0.287 1.00 94.94 86 GLU A O 1
ATOM 720 N N . GLU A 1 87 ? -3.216 -0.706 -1.502 1.00 94.31 87 GLU A N 1
ATOM 721 C CA . GLU A 1 87 ? -3.853 -2.033 -1.442 1.00 94.31 87 GLU A CA 1
ATOM 722 C C . GLU A 1 87 ? -3.514 -2.787 -0.147 1.00 94.31 87 GLU A C 1
ATOM 724 O O . GLU A 1 87 ? -4.390 -3.397 0.470 1.00 94.31 87 GLU A O 1
ATOM 729 N N . GLN A 1 88 ? -2.267 -2.700 0.325 1.00 95.25 88 GLN A N 1
ATOM 730 C CA . GLN A 1 88 ? -1.851 -3.312 1.592 1.00 95.25 88 GLN A CA 1
ATOM 731 C C . GLN A 1 88 ? -2.628 -2.732 2.781 1.00 95.25 88 GLN A C 1
ATOM 733 O O . GLN A 1 88 ? -3.077 -3.481 3.654 1.00 95.25 88 GLN A O 1
ATOM 738 N N . PHE A 1 89 ? -2.854 -1.416 2.797 1.00 95.00 89 PHE A N 1
ATOM 739 C CA . PHE A 1 89 ? -3.699 -0.778 3.801 1.00 95.00 89 PHE A CA 1
ATOM 740 C C . PHE A 1 89 ? -5.134 -1.314 3.754 1.00 95.00 89 PHE A C 1
ATOM 742 O O . PHE A 1 89 ? -5.689 -1.651 4.799 1.00 95.00 89 PHE A O 1
ATOM 749 N N . TYR A 1 90 ? -5.731 -1.452 2.565 1.00 90.94 90 TYR A N 1
ATOM 750 C CA . TYR A 1 90 ? -7.097 -1.973 2.440 1.00 90.94 90 TYR A CA 1
ATOM 751 C C . TYR A 1 90 ? -7.242 -3.436 2.843 1.00 90.94 90 TYR A C 1
ATOM 753 O O . TYR A 1 90 ? -8.335 -3.828 3.249 1.00 90.94 90 TYR A O 1
ATOM 761 N N . ILE A 1 91 ? -6.176 -4.232 2.783 1.00 91.12 91 ILE A N 1
ATOM 762 C CA . ILE A 1 91 ? -6.173 -5.604 3.303 1.00 91.12 91 ILE A CA 1
ATOM 763 C C . ILE A 1 91 ? -6.084 -5.596 4.834 1.00 91.12 91 ILE A C 1
ATOM 765 O O . ILE A 1 91 ? -6.850 -6.289 5.504 1.00 91.12 91 ILE A O 1
ATOM 769 N N . ILE A 1 92 ? -5.182 -4.790 5.400 1.00 92.94 92 ILE A N 1
ATOM 770 C CA . ILE A 1 92 ? -4.903 -4.768 6.843 1.00 92.94 92 ILE A CA 1
ATOM 771 C C . ILE A 1 92 ? -6.035 -4.096 7.631 1.00 92.94 92 ILE A C 1
ATOM 773 O O . ILE A 1 92 ? -6.457 -4.598 8.675 1.00 92.94 92 ILE A O 1
ATOM 777 N N . TRP A 1 93 ? -6.549 -2.966 7.150 1.00 92.12 93 TRP A N 1
ATOM 778 C CA . TRP A 1 93 ? -7.492 -2.127 7.889 1.00 92.12 93 TRP A CA 1
ATOM 779 C C . TRP A 1 93 ? -8.810 -2.835 8.272 1.00 92.12 93 TRP A C 1
ATOM 781 O O . TRP A 1 93 ? -9.204 -2.763 9.440 1.00 92.12 93 TRP A O 1
ATOM 791 N N . PRO A 1 94 ? -9.471 -3.599 7.380 1.00 89.38 94 PRO A N 1
ATOM 792 C CA . PRO A 1 94 ? -10.611 -4.442 7.736 1.00 89.38 94 PRO A CA 1
ATOM 793 C C . PRO A 1 94 ? -10.325 -5.426 8.864 1.00 89.38 94 PRO A C 1
ATOM 795 O O . PRO A 1 94 ? -11.161 -5.600 9.748 1.00 89.38 94 PRO A O 1
ATOM 798 N N . VAL A 1 95 ? -9.148 -6.059 8.858 1.00 91.62 95 VAL A N 1
ATOM 799 C CA . VAL A 1 95 ? -8.758 -7.018 9.898 1.00 91.62 95 VAL A CA 1
ATOM 800 C C . VAL A 1 95 ? -8.646 -6.306 11.243 1.00 91.62 95 VAL A C 1
ATOM 802 O O . VAL A 1 95 ? -9.184 -6.794 12.235 1.00 91.62 95 VAL A O 1
ATOM 805 N N . VAL A 1 96 ? -8.039 -5.116 11.273 1.00 92.38 96 VAL A N 1
ATOM 806 C CA . VAL A 1 96 ? -7.969 -4.279 12.482 1.00 92.38 96 VAL A CA 1
ATOM 807 C C . VAL A 1 96 ? -9.372 -3.954 13.001 1.00 92.38 96 VAL A C 1
ATOM 809 O O . VAL A 1 96 ? -9.661 -4.198 14.172 1.00 92.38 96 VAL A O 1
ATOM 812 N N . ILE A 1 97 ? -10.276 -3.490 12.132 1.00 90.62 97 ILE A N 1
ATOM 813 C CA . ILE A 1 97 ? -11.666 -3.190 12.503 1.00 90.62 97 ILE A CA 1
ATOM 814 C C . ILE A 1 97 ? -12.377 -4.430 13.070 1.00 90.62 97 ILE A C 1
ATOM 816 O O . ILE A 1 97 ? -13.017 -4.348 14.122 1.00 90.62 97 ILE A O 1
ATOM 820 N N . LEU A 1 98 ? -12.254 -5.585 12.408 1.00 90.56 98 LEU A N 1
ATOM 821 C CA . LEU A 1 98 ? -12.863 -6.843 12.851 1.00 90.56 98 LEU A CA 1
ATOM 822 C C . LEU A 1 98 ? -12.360 -7.264 14.237 1.00 90.56 98 LEU A C 1
ATOM 824 O O . LEU A 1 98 ? -13.151 -7.713 15.067 1.00 90.56 98 LEU A O 1
ATOM 828 N N . LEU A 1 99 ? -11.068 -7.078 14.520 1.00 92.38 99 LEU A N 1
ATOM 829 C CA . LEU A 1 99 ? -10.498 -7.337 15.842 1.00 92.38 99 LEU A CA 1
ATOM 830 C C . LEU A 1 99 ? -11.061 -6.380 16.898 1.00 92.38 99 LEU A C 1
ATOM 832 O O . LEU A 1 99 ? -11.410 -6.822 17.995 1.00 92.38 99 LEU A O 1
ATOM 836 N N . CYS A 1 100 ? -11.239 -5.097 16.568 1.00 92.56 100 CYS A N 1
ATOM 837 C CA . CYS A 1 100 ? -11.872 -4.140 17.472 1.00 92.56 100 CYS A CA 1
ATOM 838 C C . CYS A 1 100 ? -13.316 -4.547 17.812 1.00 92.56 100 CYS A C 1
ATOM 840 O O . CYS A 1 100 ? -13.763 -4.286 18.930 1.00 92.56 100 CYS A O 1
ATOM 842 N N . PHE A 1 101 ? -14.071 -5.137 16.871 1.00 89.31 101 PHE A N 1
ATOM 843 C CA . PHE A 1 101 ? -15.482 -5.536 17.063 1.00 89.31 101 PHE A CA 1
ATOM 844 C C . PHE A 1 101 ? -15.660 -6.690 18.055 1.00 89.31 101 PHE A C 1
ATOM 846 O O . PHE A 1 101 ? -16.763 -6.907 18.550 1.00 89.31 101 PHE A O 1
ATOM 853 N N . ARG A 1 102 ? -14.585 -7.402 18.413 1.00 90.38 102 ARG A N 1
ATOM 854 C CA . ARG A 1 102 ? -14.635 -8.481 19.413 1.00 90.38 102 ARG A CA 1
ATOM 855 C C . ARG A 1 102 ? -14.819 -7.978 20.849 1.00 90.38 102 ARG A C 1
ATOM 857 O O . ARG A 1 102 ? -15.055 -8.780 21.747 1.00 90.38 102 ARG A O 1
ATOM 864 N N . SER A 1 103 ? -14.686 -6.673 21.088 1.00 89.94 103 SER A N 1
ATOM 865 C CA . SER A 1 103 ? -14.808 -6.059 22.413 1.00 89.94 103 SER A CA 1
ATOM 866 C C . SER A 1 103 ? -16.119 -5.291 22.567 1.00 89.94 103 SER A C 1
ATOM 868 O O . SER A 1 103 ? -16.574 -4.635 21.634 1.00 89.94 103 SER A O 1
ATOM 870 N N . LYS A 1 104 ? -16.673 -5.272 23.789 1.00 86.81 104 LYS A N 1
ATOM 871 C CA . LYS A 1 104 ? -17.843 -4.444 24.144 1.00 86.81 104 LYS A CA 1
ATOM 872 C C . LYS A 1 104 ? -17.597 -2.943 23.921 1.00 86.81 104 LYS A C 1
ATOM 874 O O . LYS A 1 104 ? -18.531 -2.208 23.633 1.00 86.81 104 LYS A O 1
ATOM 879 N N . ASN A 1 105 ? -16.337 -2.504 23.992 1.00 90.62 105 ASN A N 1
ATOM 880 C CA . ASN A 1 105 ? -15.926 -1.111 23.797 1.00 90.62 105 ASN A CA 1
ATOM 881 C C . ASN A 1 105 ? -15.396 -0.855 22.375 1.00 90.62 105 ASN A C 1
ATOM 883 O O . ASN A 1 105 ? -14.391 -0.164 22.195 1.00 90.62 105 ASN A O 1
ATOM 887 N N . HIS A 1 106 ? -16.055 -1.426 21.365 1.00 89.88 106 HIS A N 1
ATOM 888 C CA . HIS A 1 106 ? -15.609 -1.397 19.972 1.00 89.88 106 HIS A CA 1
ATOM 889 C C . HIS A 1 106 ? -15.244 0.009 19.460 1.00 89.88 106 HIS A C 1
ATOM 891 O O . HIS A 1 106 ? -14.146 0.197 18.942 1.00 89.88 106 HIS A O 1
ATOM 897 N N . ASN A 1 107 ? -16.108 1.007 19.677 1.00 88.69 107 ASN A N 1
ATOM 898 C CA . ASN A 1 107 ? -15.883 2.380 19.202 1.00 88.69 107 ASN A CA 1
ATOM 899 C C . ASN A 1 107 ? -14.594 2.986 19.775 1.00 88.69 107 ASN A C 1
ATOM 901 O O . ASN A 1 107 ? -13.794 3.566 19.042 1.00 88.69 107 ASN A O 1
ATOM 905 N N . ARG A 1 108 ? -14.359 2.804 21.082 1.00 89.75 108 ARG A N 1
ATOM 906 C CA . ARG A 1 108 ? -13.124 3.249 21.744 1.00 89.75 108 ARG A CA 1
ATOM 907 C C . ARG A 1 108 ? -11.910 2.536 21.156 1.00 89.75 108 ARG A C 1
ATOM 909 O O . ARG A 1 108 ? -10.889 3.173 20.928 1.00 89.75 108 ARG A O 1
ATOM 916 N N . ASN A 1 109 ? -12.022 1.235 20.901 1.00 92.50 109 ASN A N 1
ATOM 917 C CA . ASN A 1 109 ? -10.922 0.456 20.346 1.00 92.50 109 ASN A CA 1
ATOM 918 C C . ASN A 1 109 ? -10.582 0.876 18.912 1.00 92.50 109 ASN A C 1
ATOM 920 O O . ASN A 1 109 ? -9.399 0.974 18.621 1.00 92.50 109 ASN A O 1
ATOM 924 N N . ILE A 1 110 ? -11.565 1.194 18.055 1.00 92.62 110 ILE A N 1
ATOM 925 C CA . ILE A 1 110 ? -11.275 1.741 16.717 1.00 92.62 110 ILE A CA 1
ATOM 926 C C . ILE A 1 110 ? -10.496 3.048 16.841 1.00 92.62 110 ILE A C 1
ATOM 928 O O . ILE A 1 110 ? -9.456 3.193 16.207 1.00 92.62 110 ILE A O 1
ATOM 932 N N . VAL A 1 111 ? -10.975 3.992 17.661 1.00 91.94 111 VAL A N 1
ATOM 933 C CA . VAL A 1 111 ? -10.329 5.306 17.813 1.00 91.94 111 VAL A CA 1
ATOM 934 C C . VAL A 1 111 ? -8.896 5.154 18.322 1.00 91.94 111 VAL A C 1
ATOM 936 O O . VAL A 1 111 ? -7.989 5.788 17.785 1.00 91.94 111 VAL A O 1
ATOM 939 N N . LEU A 1 112 ? -8.677 4.282 19.311 1.00 93.38 112 LEU A N 1
ATOM 940 C CA . LEU A 1 112 ? -7.336 3.981 19.809 1.00 93.38 112 LEU A CA 1
ATOM 941 C C . LEU A 1 112 ? -6.466 3.337 18.729 1.00 93.38 112 LEU A C 1
ATOM 943 O O . LEU A 1 112 ? -5.351 3.795 18.524 1.00 93.38 112 LEU A O 1
ATOM 947 N N . SER A 1 113 ? -6.966 2.343 17.993 1.00 94.38 113 SER A N 1
ATOM 948 C CA . SER A 1 113 ? -6.221 1.720 16.894 1.00 94.38 113 SER A CA 1
ATOM 949 C C . SER A 1 113 ? -5.863 2.724 15.797 1.00 94.38 113 SER A C 1
ATOM 951 O O . SER A 1 113 ? -4.717 2.735 15.352 1.00 94.38 113 SER A O 1
ATOM 953 N N . CYS A 1 114 ? -6.788 3.609 15.407 1.00 94.06 114 CYS A N 1
ATOM 954 C CA . CYS A 1 114 ? -6.513 4.704 14.478 1.00 94.06 11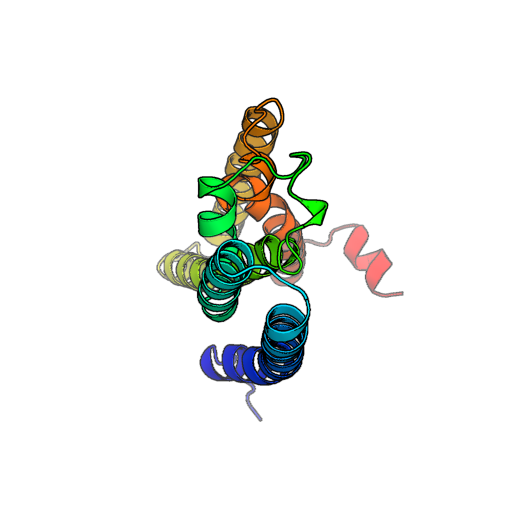4 CYS A CA 1
ATOM 955 C C . CYS A 1 114 ? -5.384 5.603 14.988 1.00 94.06 114 CYS A C 1
ATOM 957 O O . CYS A 1 114 ? -4.409 5.830 14.275 1.00 94.06 114 CYS A O 1
ATOM 959 N N . ALA A 1 115 ? -5.506 6.099 16.223 1.00 94.56 115 ALA A N 1
ATOM 960 C CA . ALA A 1 115 ? -4.524 6.995 16.822 1.00 94.56 115 ALA A CA 1
ATOM 961 C C . ALA A 1 115 ? -3.153 6.319 16.955 1.00 94.56 115 ALA A C 1
ATOM 963 O O . ALA A 1 115 ? -2.139 6.906 16.588 1.00 94.56 115 ALA A O 1
ATOM 964 N N . THR A 1 116 ? -3.113 5.068 17.417 1.00 95.94 116 THR A N 1
ATOM 965 C CA . THR A 1 116 ? -1.880 4.292 17.562 1.00 95.94 116 THR A CA 1
ATOM 966 C C . THR A 1 116 ? -1.198 4.070 16.214 1.00 95.94 116 THR A C 1
ATOM 968 O O . THR A 1 116 ? -0.013 4.368 16.092 1.00 95.94 116 THR A O 1
ATOM 971 N N 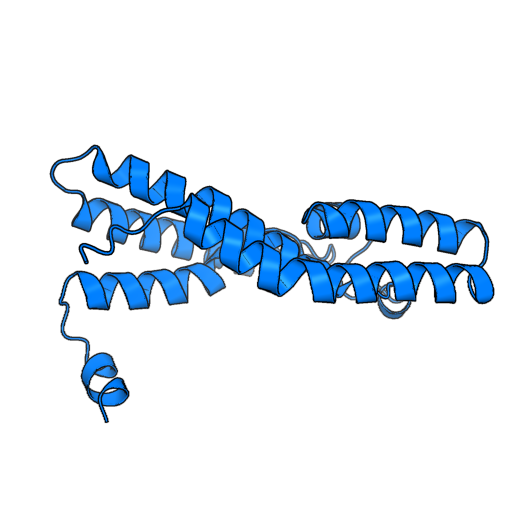. ILE A 1 117 ? -1.921 3.602 15.190 1.00 96.38 117 ILE A N 1
ATOM 972 C CA . ILE A 1 117 ? -1.343 3.375 13.856 1.00 96.38 117 ILE A CA 1
ATOM 973 C C . ILE A 1 117 ? -0.869 4.697 13.245 1.00 96.38 117 ILE A C 1
ATOM 975 O O . ILE A 1 117 ? 0.227 4.741 12.694 1.00 96.38 117 ILE A O 1
ATOM 979 N N . PHE A 1 118 ? -1.650 5.773 13.379 1.00 96.88 118 PHE A N 1
ATOM 980 C CA . PHE A 1 118 ? -1.271 7.099 12.894 1.00 96.88 118 PHE A CA 1
ATOM 981 C C . PHE A 1 118 ? 0.026 7.588 13.546 1.00 96.88 118 PHE A C 1
ATOM 983 O O . PHE A 1 118 ? 0.968 7.926 12.838 1.00 96.88 118 PHE A O 1
ATOM 990 N N . ILE A 1 119 ? 0.101 7.580 14.882 1.00 97.25 119 ILE A N 1
ATOM 991 C CA . ILE A 1 119 ? 1.262 8.081 15.632 1.00 97.25 119 ILE A CA 1
ATOM 992 C C . ILE A 1 119 ? 2.506 7.250 15.322 1.00 97.25 119 ILE A C 1
ATOM 994 O O . ILE A 1 119 ? 3.553 7.819 15.026 1.00 97.25 119 ILE A O 1
ATOM 998 N N . ILE A 1 120 ? 2.397 5.918 15.359 1.00 96.94 120 ILE A N 1
A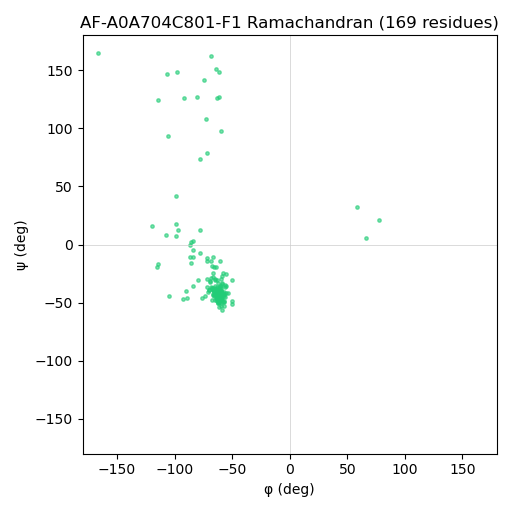TOM 999 C CA . ILE A 1 120 ? 3.526 5.029 15.061 1.00 96.94 120 ILE A CA 1
ATOM 1000 C C . ILE A 1 120 ? 3.993 5.246 13.622 1.00 96.94 120 ILE A C 1
ATOM 1002 O O . ILE A 1 120 ? 5.186 5.421 13.388 1.00 96.94 120 ILE A O 1
ATOM 1006 N N . SER A 1 121 ? 3.067 5.280 12.662 1.00 96.56 121 SER A N 1
ATOM 1007 C CA . SER A 1 121 ? 3.423 5.440 11.254 1.00 96.56 121 SER A CA 1
ATOM 1008 C C . SER A 1 121 ? 4.044 6.806 10.960 1.00 96.56 121 SER A C 1
ATOM 1010 O O . SER A 1 121 ? 5.042 6.893 10.246 1.00 96.56 121 SER A O 1
ATOM 1012 N N . TYR A 1 122 ? 3.514 7.868 11.564 1.00 95.62 122 TYR A N 1
ATOM 1013 C CA . TYR A 1 122 ? 4.049 9.219 11.436 1.00 95.62 122 TYR A CA 1
ATOM 1014 C C . TYR A 1 122 ? 5.436 9.349 12.078 1.00 95.62 122 TYR A C 1
ATOM 1016 O O . TYR A 1 122 ? 6.347 9.910 11.472 1.00 95.62 122 TYR A O 1
ATOM 1024 N N . ALA A 1 123 ? 5.641 8.759 13.261 1.00 95.56 123 ALA A N 1
ATOM 1025 C CA . ALA A 1 123 ? 6.955 8.700 13.896 1.00 95.56 123 ALA A CA 1
ATOM 1026 C C . ALA A 1 123 ? 7.970 7.968 13.006 1.00 95.56 123 ALA A C 1
ATOM 1028 O O . ALA A 1 123 ? 9.057 8.489 12.763 1.00 95.56 123 ALA A O 1
ATOM 1029 N N . ILE A 1 124 ? 7.602 6.806 12.449 1.00 94.38 124 ILE A N 1
ATOM 1030 C CA . ILE A 1 124 ? 8.442 6.076 11.487 1.00 94.38 124 ILE A CA 1
ATOM 1031 C C . ILE A 1 124 ? 8.740 6.946 10.261 1.00 94.38 124 ILE A C 1
ATOM 1033 O O . ILE A 1 124 ? 9.879 6.956 9.797 1.00 94.38 124 ILE A O 1
ATOM 1037 N N . SER A 1 125 ? 7.768 7.709 9.752 1.00 93.25 125 SER A N 1
ATOM 1038 C CA . SER A 1 125 ? 8.000 8.634 8.637 1.00 93.25 125 SER A CA 1
ATOM 1039 C C . SER A 1 125 ? 9.060 9.680 8.968 1.00 93.25 125 SER A C 1
ATOM 1041 O O . SER A 1 125 ? 9.978 9.877 8.177 1.00 93.25 125 SER A O 1
ATOM 1043 N N . ILE A 1 126 ? 8.995 10.294 10.152 1.00 92.69 126 ILE A N 1
ATOM 1044 C CA . ILE A 1 126 ? 9.985 11.287 10.586 1.00 92.69 126 ILE A CA 1
ATOM 1045 C C . ILE A 1 126 ? 11.372 10.649 10.705 1.00 92.69 126 ILE A C 1
ATOM 1047 O O . ILE A 1 126 ? 12.337 11.180 10.159 1.00 92.69 126 ILE A O 1
ATOM 1051 N N . PHE A 1 127 ? 11.481 9.493 11.367 1.00 91.19 127 PHE A N 1
ATOM 1052 C CA . PHE A 1 127 ? 12.770 8.819 11.553 1.00 91.19 127 PHE A CA 1
ATOM 1053 C C . PHE A 1 127 ? 13.389 8.350 10.235 1.00 91.19 127 PHE A C 1
ATOM 1055 O O . PHE A 1 127 ? 14.603 8.407 10.063 1.00 91.19 127 PHE A O 1
ATOM 1062 N N . THR A 1 128 ? 12.562 7.907 9.288 1.00 88.50 128 THR A N 1
ATOM 1063 C CA . THR A 1 128 ? 13.030 7.457 7.971 1.00 88.50 128 THR A CA 1
ATOM 1064 C C . THR A 1 128 ? 13.221 8.605 6.981 1.00 88.50 128 THR A C 1
ATOM 1066 O O . THR A 1 128 ? 13.837 8.395 5.937 1.00 88.50 128 THR A O 1
ATOM 1069 N N . MET A 1 129 ? 12.769 9.826 7.287 1.00 84.50 129 MET A N 1
ATOM 1070 C CA . MET A 1 129 ? 12.891 10.982 6.392 1.00 84.50 129 MET A CA 1
ATOM 1071 C C . MET A 1 129 ? 14.341 11.343 6.081 1.00 84.50 129 MET A C 1
ATOM 1073 O O . MET A 1 129 ? 14.637 11.714 4.951 1.00 84.50 129 MET A O 1
ATOM 1077 N N . ALA A 1 130 ? 15.234 11.193 7.059 1.00 75.31 130 ALA A N 1
ATOM 1078 C CA . ALA A 1 130 ? 16.660 11.470 6.909 1.00 75.31 130 ALA A CA 1
ATOM 1079 C C . ALA A 1 130 ? 17.457 10.294 6.307 1.00 75.31 130 ALA A C 1
ATOM 1081 O O . ALA A 1 130 ? 18.677 10.367 6.226 1.00 75.31 130 ALA A O 1
ATOM 1082 N N . SER A 1 131 ? 16.795 9.193 5.927 1.00 72.25 131 SER A N 1
ATOM 1083 C CA . SER A 1 131 ? 17.470 8.025 5.352 1.00 72.25 131 SER A CA 1
ATOM 1084 C C . SER A 1 131 ? 17.530 8.103 3.822 1.00 72.25 131 SER A C 1
ATOM 1086 O O . SER A 1 131 ? 16.498 8.210 3.158 1.00 72.25 131 SER A O 1
ATOM 1088 N N . ASP A 1 132 ? 18.733 7.976 3.257 1.00 64.00 132 ASP A N 1
ATOM 1089 C CA . ASP A 1 132 ? 18.977 8.063 1.805 1.00 64.00 132 ASP A CA 1
ATOM 1090 C C . ASP A 1 132 ? 18.321 6.923 0.995 1.00 64.00 132 ASP A C 1
ATOM 1092 O O . ASP A 1 132 ? 18.081 7.038 -0.206 1.00 64.00 132 ASP A O 1
ATOM 1096 N N . GLY A 1 133 ? 17.971 5.809 1.647 1.00 65.88 133 GLY A N 1
ATOM 1097 C CA . GLY A 1 133 ? 17.539 4.564 0.998 1.00 65.88 133 GLY A CA 1
ATOM 1098 C C . GLY A 1 133 ? 16.097 4.523 0.479 1.00 65.88 133 GLY A C 1
ATOM 1099 O O . GLY A 1 133 ? 15.590 3.439 0.209 1.00 65.88 133 GLY A O 1
ATOM 1100 N N . GLY A 1 134 ? 15.382 5.651 0.398 1.00 74.69 134 GLY A N 1
ATOM 1101 C CA . GLY A 1 134 ? 13.986 5.684 -0.073 1.00 74.69 134 GLY A CA 1
ATOM 1102 C C . GLY A 1 134 ? 12.977 4.968 0.839 1.00 74.69 134 GLY A C 1
ATOM 1103 O O . GLY A 1 134 ? 11.794 4.899 0.502 1.00 74.69 134 GLY A O 1
ATOM 1104 N N . ALA A 1 135 ? 13.408 4.484 2.010 1.00 80.69 135 ALA A N 1
ATOM 1105 C CA . ALA A 1 135 ? 12.576 3.774 2.982 1.00 80.69 135 ALA A CA 1
ATOM 1106 C C . ALA A 1 135 ? 11.357 4.600 3.406 1.00 80.69 135 ALA A C 1
ATOM 1108 O O . ALA A 1 135 ? 10.271 4.052 3.582 1.00 80.69 135 ALA A O 1
ATOM 1109 N N . ASN A 1 136 ? 11.514 5.927 3.488 1.00 85.88 136 ASN A N 1
ATOM 1110 C CA . ASN A 1 136 ? 10.409 6.824 3.788 1.00 85.88 136 ASN A CA 1
ATOM 1111 C C . ASN A 1 136 ? 9.275 6.710 2.755 1.00 85.88 136 ASN A C 1
ATOM 1113 O O . ASN A 1 136 ? 8.125 6.835 3.151 1.00 85.88 136 ASN A O 1
ATOM 1117 N N . TYR A 1 137 ? 9.567 6.445 1.477 1.00 84.56 137 TYR A N 1
ATOM 1118 C CA . TYR A 1 137 ? 8.573 6.328 0.401 1.00 84.56 137 TYR A CA 1
ATOM 1119 C C . TYR A 1 137 ? 8.043 4.903 0.247 1.00 84.56 137 TYR A C 1
ATOM 1121 O O . TYR A 1 137 ? 6.838 4.701 0.147 1.00 84.56 137 TYR A O 1
ATOM 1129 N N . TYR A 1 138 ? 8.927 3.905 0.239 1.00 89.06 138 TYR A N 1
ATOM 1130 C CA . TYR A 1 138 ? 8.547 2.533 -0.107 1.00 89.06 138 TYR A CA 1
ATOM 1131 C C . TYR A 1 138 ? 8.004 1.703 1.062 1.00 89.06 138 TYR A C 1
ATOM 1133 O O . TYR A 1 138 ? 7.385 0.658 0.834 1.00 89.06 138 TYR A O 1
ATOM 1141 N N . SER A 1 139 ? 8.214 2.145 2.304 1.00 90.94 139 SER A N 1
ATOM 1142 C CA . SER A 1 139 ? 7.705 1.442 3.477 1.00 90.94 139 SER A CA 1
ATOM 1143 C C . SER A 1 139 ? 6.224 1.754 3.714 1.00 90.94 139 SER A C 1
ATOM 1145 O O . SER A 1 139 ? 5.851 2.916 3.889 1.00 90.94 139 SER A O 1
ATOM 1147 N N . PRO A 1 140 ? 5.357 0.735 3.835 1.00 92.69 140 PRO A N 1
ATOM 1148 C CA . PRO A 1 140 ? 3.979 0.946 4.273 1.00 92.69 140 PRO A CA 1
ATOM 1149 C C . PRO A 1 140 ? 3.932 1.574 5.673 1.00 92.69 140 PRO A C 1
ATOM 1151 O O . PRO A 1 140 ? 3.109 2.444 5.954 1.00 92.69 140 PRO A O 1
ATOM 1154 N N . ALA A 1 141 ? 4.877 1.194 6.539 1.00 92.81 141 ALA A N 1
ATOM 1155 C CA . ALA A 1 141 ? 4.938 1.669 7.913 1.00 92.81 141 ALA A CA 1
ATOM 1156 C C . ALA A 1 141 ? 5.207 3.178 8.014 1.00 92.81 141 ALA A C 1
ATOM 1158 O O . ALA A 1 141 ? 4.713 3.797 8.947 1.00 92.81 141 ALA A O 1
ATOM 1159 N N . SER A 1 142 ? 5.914 3.799 7.065 1.00 92.25 142 SER A N 1
ATOM 1160 C CA . SER A 1 142 ? 6.122 5.257 7.036 1.00 92.25 142 SER A CA 1
ATOM 1161 C C . SER A 1 142 ? 5.000 6.024 6.328 1.00 92.25 142 SER A C 1
ATOM 1163 O O . SER A 1 142 ? 4.984 7.249 6.392 1.00 92.25 142 SER A O 1
ATOM 1165 N N . ARG A 1 143 ? 4.076 5.344 5.635 1.00 93.88 143 ARG A N 1
ATOM 1166 C CA . ARG A 1 143 ? 3.057 5.987 4.781 1.00 93.88 143 ARG A CA 1
ATOM 1167 C C . ARG A 1 143 ? 1.620 5.790 5.242 1.00 93.88 143 ARG A C 1
ATOM 1169 O O . ARG A 1 143 ? 0.747 6.571 4.875 1.00 93.88 143 ARG A O 1
ATOM 1176 N N . PHE A 1 144 ? 1.353 4.785 6.073 1.00 96.12 144 PHE A N 1
ATOM 1177 C CA . PHE A 1 144 ? 0.003 4.504 6.566 1.00 96.12 144 PHE A CA 1
ATOM 1178 C C . PHE A 1 144 ? -0.643 5.674 7.314 1.00 96.12 144 PHE A C 1
ATOM 1180 O O . PHE A 1 144 ? -1.869 5.744 7.333 1.00 96.12 144 PHE A O 1
ATOM 1187 N N . TRP A 1 145 ? 0.123 6.606 7.888 1.00 95.25 145 TRP A N 1
ATOM 1188 C CA . TRP A 1 145 ? -0.434 7.796 8.538 1.00 95.25 145 TRP A CA 1
ATOM 1189 C C . TRP A 1 145 ? -1.281 8.664 7.586 1.00 95.25 145 TRP A C 1
ATOM 1191 O O . TRP A 1 145 ? -2.3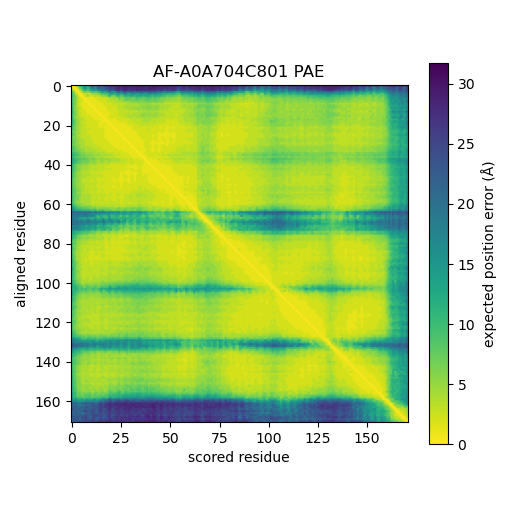02 9.193 8.022 1.00 95.25 145 TRP A O 1
ATOM 1201 N N . GLU A 1 146 ? -0.931 8.753 6.296 1.00 94.50 146 GLU A N 1
ATOM 1202 C CA . GLU A 1 146 ? -1.679 9.530 5.291 1.00 94.50 146 GLU A CA 1
ATOM 1203 C C . GLU A 1 146 ? -3.080 8.937 5.074 1.00 94.50 146 GLU A C 1
ATOM 1205 O O . GLU A 1 146 ? -4.096 9.631 5.149 1.00 94.50 146 GLU A O 1
ATOM 1210 N N . LEU A 1 147 ? -3.145 7.615 4.894 1.00 95.06 147 LEU A N 1
ATOM 1211 C CA . LEU A 1 147 ? -4.398 6.866 4.753 1.00 95.06 147 LEU A CA 1
ATOM 1212 C C . LEU A 1 147 ? -5.192 6.856 6.068 1.00 95.06 147 LEU A C 1
ATOM 1214 O O . LEU A 1 147 ? -6.422 6.964 6.074 1.00 95.06 147 LEU A O 1
ATOM 1218 N N . MET A 1 148 ? -4.488 6.786 7.199 1.00 94.81 148 MET A N 1
ATOM 1219 C CA . MET A 1 148 ? -5.096 6.792 8.524 1.00 94.81 148 MET A CA 1
ATOM 1220 C C . MET A 1 148 ? -5.720 8.146 8.870 1.00 94.81 148 MET A C 1
ATOM 1222 O O . MET A 1 148 ? -6.751 8.171 9.538 1.00 94.81 148 MET A O 1
ATOM 1226 N N . ALA A 1 149 ? -5.180 9.263 8.374 1.00 93.75 149 ALA A N 1
ATOM 1227 C CA . ALA A 1 149 ? -5.817 10.573 8.511 1.00 93.75 149 ALA A CA 1
ATOM 1228 C C . ALA A 1 149 ? -7.245 10.558 7.934 1.00 93.75 149 ALA A C 1
ATOM 1230 O O . ALA A 1 149 ? -8.194 10.991 8.593 1.00 93.75 149 ALA A O 1
ATOM 1231 N N . GLY A 1 150 ? -7.425 9.965 6.748 1.00 91.44 150 GLY A N 1
ATOM 1232 C CA . GLY A 1 150 ? -8.746 9.764 6.144 1.00 91.44 150 GLY A CA 1
ATOM 1233 C C . GLY A 1 150 ? -9.652 8.845 6.973 1.00 91.44 150 GLY A C 1
ATOM 1234 O O . GLY A 1 150 ? -10.831 9.149 7.184 1.00 91.44 150 GLY A O 1
ATOM 1235 N N . ALA A 1 151 ? -9.105 7.748 7.505 1.00 91.00 151 ALA A N 1
ATOM 1236 C CA . ALA A 1 151 ? -9.847 6.819 8.362 1.00 91.00 151 ALA A CA 1
ATOM 1237 C C . ALA A 1 151 ? -10.309 7.465 9.683 1.00 91.00 151 ALA A C 1
ATOM 1239 O O . ALA A 1 151 ? -11.441 7.231 10.118 1.00 91.00 151 ALA A O 1
ATOM 1240 N N . ILE A 1 152 ? -9.483 8.319 10.295 1.00 91.25 152 ILE A N 1
ATOM 1241 C CA . ILE A 1 152 ? -9.828 9.078 11.505 1.00 91.25 152 ILE A CA 1
ATOM 1242 C C . ILE A 1 152 ? -11.008 10.006 11.224 1.00 91.25 152 ILE A C 1
ATOM 1244 O O . ILE A 1 152 ? -11.993 9.970 11.959 1.00 91.25 152 ILE A O 1
ATOM 1248 N N . ILE A 1 153 ? -10.954 10.788 10.141 1.00 89.88 153 ILE A N 1
ATOM 1249 C CA . ILE A 1 153 ? -12.044 11.704 9.765 1.00 89.88 153 ILE A CA 1
ATOM 1250 C C . ILE A 1 153 ? -13.360 10.932 9.584 1.00 89.88 153 ILE A C 1
ATOM 1252 O O . ILE A 1 153 ? -14.401 11.338 10.105 1.00 89.88 153 ILE A O 1
ATOM 1256 N N . SER A 1 154 ? -13.312 9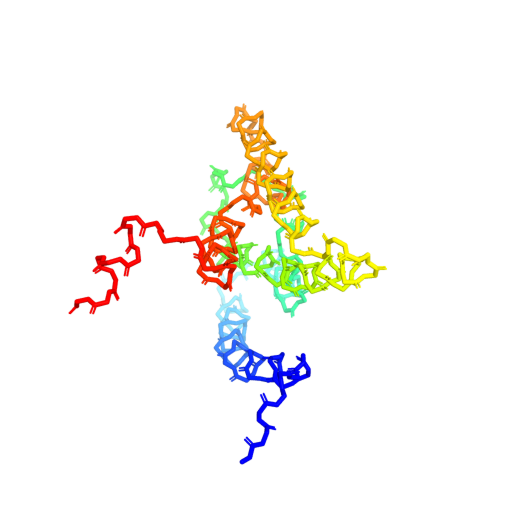.785 8.900 1.00 88.38 154 SER A N 1
ATOM 1257 C CA . SER A 1 154 ? -14.477 8.911 8.719 1.00 88.38 154 SER A CA 1
ATOM 1258 C C . SER A 1 154 ? -15.026 8.385 10.052 1.00 88.38 154 SER A C 1
ATOM 1260 O O . SER A 1 154 ? -16.234 8.438 10.295 1.00 88.38 154 SER A O 1
ATOM 1262 N N . THR A 1 155 ? -14.140 7.948 10.948 1.00 87.31 155 THR A N 1
ATOM 1263 C CA . THR A 1 155 ? -14.500 7.400 12.264 1.00 87.31 155 THR A CA 1
ATOM 1264 C C . THR A 1 155 ? -15.122 8.463 13.171 1.00 87.31 155 THR A C 1
ATOM 1266 O O . THR A 1 155 ? -16.149 8.208 13.798 1.00 87.31 155 THR A O 1
ATOM 1269 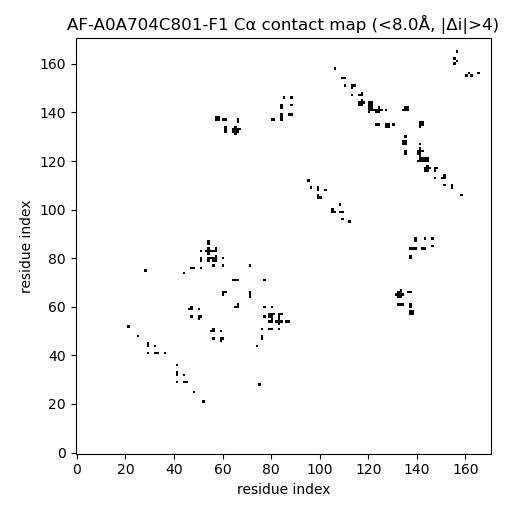N N . LEU A 1 156 ? -14.562 9.678 13.205 1.00 85.81 156 LEU A N 1
ATOM 1270 C CA . LEU A 1 156 ? -15.110 10.799 13.979 1.00 85.81 156 LEU A CA 1
ATOM 1271 C C . LEU A 1 156 ? -16.533 11.150 13.533 1.00 85.81 156 LEU A C 1
ATOM 1273 O O . LEU A 1 156 ? -17.411 11.353 14.374 1.00 85.81 156 LEU A O 1
ATOM 1277 N N . ARG A 1 157 ? -16.773 11.154 12.214 1.00 85.56 157 ARG A N 1
ATOM 1278 C CA . ARG A 1 157 ? -18.108 11.365 11.643 1.00 85.56 157 ARG A CA 1
ATOM 1279 C C . ARG A 1 157 ? -19.079 10.255 12.045 1.00 85.56 157 ARG A C 1
ATOM 1281 O O . ARG A 1 157 ? -20.218 10.551 12.386 1.00 85.56 157 ARG A O 1
ATOM 1288 N N . PHE A 1 158 ? -18.643 8.995 12.015 1.00 82.06 158 PHE A N 1
ATOM 1289 C CA . PHE A 1 158 ? -19.487 7.847 12.355 1.00 82.06 158 PHE A CA 1
ATOM 1290 C C . PHE A 1 158 ? -19.869 7.804 13.843 1.00 82.06 158 PHE A C 1
ATOM 1292 O O . PHE A 1 158 ? -21.002 7.474 14.177 1.00 82.06 158 PHE A O 1
ATOM 1299 N N . ILE A 1 159 ? -18.948 8.179 14.735 1.00 79.88 159 ILE A N 1
ATOM 1300 C CA . ILE A 1 159 ? -19.173 8.203 16.193 1.00 79.88 159 ILE A CA 1
ATOM 1301 C C . ILE A 1 159 ? -19.998 9.436 16.627 1.00 79.88 159 ILE A C 1
ATOM 1303 O O . ILE A 1 159 ? -20.431 9.521 17.774 1.00 79.88 159 ILE A O 1
ATOM 1307 N N . GLY A 1 160 ? -20.278 10.377 15.718 1.00 68.12 160 GLY A N 1
ATOM 1308 C CA . GLY A 1 160 ? -21.108 11.551 16.005 1.00 68.12 160 GLY A CA 1
ATOM 1309 C C . GLY A 1 160 ? -20.384 12.643 16.795 1.00 68.12 160 GLY A C 1
ATOM 1310 O O . GLY A 1 160 ? -21.028 13.486 17.417 1.00 68.12 160 GLY A O 1
ATOM 1311 N N . ILE A 1 161 ? -19.047 12.660 16.774 1.00 60.75 161 ILE A N 1
ATOM 1312 C CA . ILE A 1 161 ? -18.279 13.767 17.347 1.00 60.75 161 ILE A CA 1
ATOM 1313 C C . ILE A 1 161 ? -18.444 14.957 16.400 1.00 60.75 161 ILE A C 1
ATOM 1315 O O . ILE A 1 161 ? -17.920 14.961 15.286 1.00 60.75 161 ILE A O 1
ATOM 1319 N N . ASN A 1 162 ? -19.207 15.956 16.843 1.00 50.62 162 ASN A N 1
ATOM 1320 C CA . ASN A 1 162 ? -19.523 17.161 16.084 1.00 50.62 162 ASN A CA 1
ATOM 1321 C C . ASN A 1 162 ? -18.272 18.054 15.986 1.00 50.62 162 ASN A C 1
ATOM 1323 O O . ASN A 1 162 ? -18.084 18.993 16.757 1.00 50.62 162 ASN A O 1
ATOM 1327 N N . THR A 1 163 ? -17.354 17.717 15.083 1.00 57.03 163 THR A N 1
ATOM 1328 C CA . THR A 1 163 ? -16.189 18.549 14.777 1.00 57.03 163 THR A CA 1
ATOM 1329 C C . THR A 1 163 ? -16.628 19.755 13.949 1.00 57.03 163 THR A C 1
ATOM 1331 O O . THR A 1 163 ? -17.465 19.627 13.057 1.00 57.03 163 THR A O 1
ATOM 1334 N N . SER A 1 164 ? -16.044 20.931 14.203 1.00 55.88 164 SER A N 1
ATOM 1335 C CA . SER A 1 164 ? -16.308 22.175 13.447 1.00 55.88 164 SER A CA 1
ATOM 1336 C C . SER A 1 164 ? -16.200 21.989 11.916 1.00 55.88 164 SER A C 1
ATOM 1338 O O . SER A 1 164 ? -16.958 22.576 11.150 1.00 55.88 164 SER A O 1
ATOM 1340 N N . LEU A 1 165 ? -15.340 21.068 11.466 1.00 58.06 165 LEU A N 1
ATOM 1341 C CA . LEU A 1 165 ? -15.173 20.678 10.060 1.00 58.06 165 LEU A CA 1
ATOM 1342 C C . LEU A 1 165 ? -16.406 19.991 9.441 1.00 58.06 165 LEU A C 1
ATOM 1344 O O . LEU A 1 165 ? -16.663 20.157 8.253 1.00 58.06 165 LEU A O 1
ATOM 1348 N N . SER A 1 166 ? -17.212 19.265 10.225 1.00 52.09 166 SER A N 1
ATOM 1349 C CA . SER A 1 166 ? -18.440 18.622 9.725 1.00 52.09 166 SER A CA 1
ATOM 1350 C C . SER A 1 166 ? -19.518 19.636 9.309 1.00 52.09 166 SER A C 1
ATOM 1352 O O . SER A 1 166 ? -20.281 19.377 8.376 1.00 52.09 166 SER A O 1
ATOM 1354 N N . LYS A 1 167 ? -19.524 20.825 9.932 1.00 52.16 167 LYS A N 1
ATOM 1355 C CA . LYS A 1 167 ? -20.359 21.969 9.529 1.00 52.16 167 LYS A CA 1
ATOM 1356 C C . LYS A 1 167 ? -19.888 22.629 8.230 1.00 52.16 167 LYS A C 1
ATOM 1358 O O . LYS A 1 167 ? -20.715 23.155 7.503 1.00 52.16 167 LYS A O 1
ATOM 1363 N N . LEU A 1 168 ? -18.589 22.590 7.926 1.00 53.44 168 LEU A N 1
ATOM 1364 C CA . LEU A 1 168 ? -18.024 23.164 6.696 1.00 53.44 168 LEU A CA 1
ATOM 1365 C C . LEU A 1 168 ? -18.220 22.263 5.469 1.00 53.44 168 LEU A C 1
ATOM 1367 O O . LEU A 1 168 ? -18.360 22.770 4.368 1.00 53.44 168 LEU A O 1
ATOM 1371 N N . MET A 1 169 ? -18.251 20.939 5.651 1.00 51.44 169 MET A N 1
ATOM 1372 C CA . MET A 1 169 ? -18.433 19.966 4.557 1.00 51.44 169 MET A CA 1
ATOM 1373 C C . MET A 1 169 ? -19.906 19.672 4.213 1.00 51.44 169 MET A C 1
ATOM 1375 O O . MET A 1 169 ? -20.175 18.822 3.367 1.00 51.44 169 MET A O 1
ATOM 1379 N N . SER A 1 170 ? -20.856 20.295 4.916 1.00 52.22 170 SER A N 1
ATOM 1380 C CA . SER A 1 170 ? -22.304 20.151 4.686 1.00 52.22 170 SER A CA 1
ATOM 1381 C C . SER A 1 170 ? -22.950 21.391 4.048 1.00 52.22 170 SER A C 1
ATOM 1383 O O . SER A 1 170 ? -24.175 21.433 3.929 1.00 52.22 170 SER A O 1
ATOM 1385 N N . LEU A 1 171 ? -22.129 22.358 3.626 1.00 41.41 171 LEU A N 1
ATOM 1386 C CA . LEU A 1 171 ? -22.478 23.501 2.775 1.00 41.41 171 LEU A CA 1
ATOM 1387 C C . LEU A 1 171 ? -22.006 23.229 1.342 1.00 41.41 171 LEU A C 1
ATOM 1389 O O . LEU A 1 171 ? -22.724 23.655 0.414 1.00 41.41 171 LEU A O 1
#

Foldseek 3Di:
DPCDDDPVVVVVVVCVVPVVVLVVQLVVCLVVCVVPPDPVLSVVSVVCSVCLNVLNNLVVLLVPAACPPPCNVVHSSSVSLVVSLVVVCSVVVVVQLVVLVVDPPSLVSQLVVLVVLLVQLCVVLVVCVPPRSNCSPSPSSVVVNVVSVVVNVVSCVVVPVPDPVVVVVVD